Protein AF-A0A849XZ80-F1 (afdb_monomer_lite)

pLDDT: mean 75.94, std 20.41, range [32.44, 95.81]

Sequence (163 aa):
MPDGRKRLPIEAFQAAFEAWAKAGHAPLLVGGQAVNFWGTRYRSSEQELRELSEETPFLSADIDFKGTRKTAEEIAKALHTKPIFQNWVEGAFSNLVGIIRFNAGGEETNIEVVFKVPGLDVGDAEKMGVNAHSAIGNRQSAIGNDRRPPLPAARGKRARPGS

Radius of gyration: 23.86 Å; chains: 1; bounding box: 105×37×40 Å

Structure (mmCIF, N/CA/C/O backbone):
data_AF-A0A849XZ80-F1
#
_entry.id   AF-A0A849XZ80-F1
#
loop_
_atom_site.group_PDB
_atom_site.id
_atom_site.type_symbol
_atom_site.label_atom_id
_atom_site.label_alt_id
_atom_site.label_comp_id
_atom_site.label_asym_id
_atom_site.label_entity_id
_atom_site.label_seq_id
_atom_site.pdbx_PDB_ins_code
_atom_site.Cartn_x
_atom_site.Cartn_y
_atom_site.Cartn_z
_atom_site.occupancy
_atom_site.B_iso_or_equiv
_atom_site.auth_seq_id
_atom_site.auth_comp_id
_atom_site.auth_asym_id
_atom_site.auth_atom_id
_atom_site.pdbx_PDB_model_num
ATOM 1 N N . MET A 1 1 ? 3.921 20.539 7.822 1.00 32.44 1 MET A N 1
ATOM 2 C CA . MET A 1 1 ? 2.987 21.085 6.816 1.00 32.44 1 MET A CA 1
ATOM 3 C C . MET A 1 1 ? 2.194 19.921 6.246 1.00 32.44 1 MET A C 1
ATOM 5 O O . MET A 1 1 ? 2.844 18.941 5.900 1.00 32.44 1 MET A O 1
ATOM 9 N N . PRO A 1 2 ? 0.851 19.956 6.190 1.00 49.44 2 PRO A N 1
ATOM 10 C CA . PRO A 1 2 ? 0.121 18.994 5.372 1.00 49.44 2 PRO A CA 1
ATOM 11 C C . PRO A 1 2 ? 0.571 19.195 3.921 1.00 49.44 2 PRO A C 1
ATOM 13 O O . PRO A 1 2 ? 0.568 20.313 3.416 1.00 49.44 2 PRO A O 1
ATOM 16 N N . ASP A 1 3 ? 1.015 18.127 3.275 1.00 65.94 3 ASP A N 1
ATOM 17 C CA . ASP A 1 3 ? 1.579 18.110 1.918 1.00 65.94 3 ASP A CA 1
ATOM 18 C C . ASP A 1 3 ? 0.525 18.324 0.812 1.00 65.94 3 ASP A C 1
ATOM 20 O O . ASP A 1 3 ? 0.788 18.081 -0.362 1.00 65.94 3 ASP A O 1
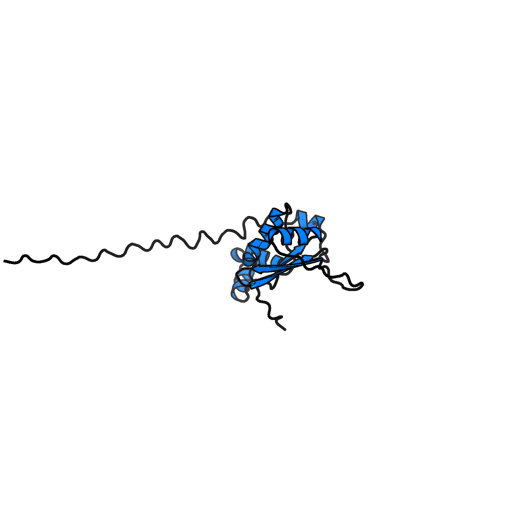ATOM 24 N N . GLY A 1 4 ? -0.682 18.766 1.185 1.00 72.31 4 GLY A N 1
ATOM 25 C CA . GLY A 1 4 ? -1.821 18.971 0.294 1.00 72.31 4 GLY A CA 1
ATOM 26 C C . GLY A 1 4 ? -2.444 17.680 -0.242 1.00 72.31 4 GLY A C 1
ATOM 27 O O . GLY A 1 4 ? -3.485 17.752 -0.893 1.00 72.31 4 GLY A O 1
ATOM 28 N N . ARG A 1 5 ? -1.859 16.505 0.035 1.00 79.31 5 ARG A N 1
ATOM 29 C CA . ARG A 1 5 ? -2.383 15.228 -0.452 1.00 79.31 5 ARG A CA 1
ATOM 30 C C . ARG A 1 5 ? -3.589 14.808 0.374 1.00 79.31 5 ARG A C 1
ATOM 32 O O . ARG A 1 5 ? -3.566 14.808 1.609 1.00 79.31 5 ARG A O 1
ATOM 39 N N . LYS A 1 6 ? -4.656 14.416 -0.319 1.00 87.38 6 LYS A N 1
ATOM 40 C CA . LYS A 1 6 ? -5.820 13.826 0.332 1.00 87.38 6 LYS A CA 1
ATOM 41 C C . LYS A 1 6 ? -5.431 12.472 0.911 1.00 87.38 6 LYS A C 1
ATOM 43 O O . LYS A 1 6 ? -4.783 11.664 0.255 1.00 87.38 6 LYS A O 1
ATOM 48 N N . ARG A 1 7 ? -5.827 12.239 2.160 1.00 91.31 7 ARG A N 1
ATOM 49 C CA . ARG A 1 7 ? -5.605 10.962 2.835 1.00 91.31 7 ARG A CA 1
ATOM 50 C C . ARG A 1 7 ? -6.817 10.070 2.632 1.00 91.31 7 ARG A C 1
ATOM 52 O O . ARG A 1 7 ? -7.953 10.513 2.794 1.00 91.31 7 ARG A O 1
ATOM 59 N N . LEU A 1 8 ? -6.560 8.826 2.266 1.00 92.56 8 LEU A N 1
ATOM 60 C CA . LEU A 1 8 ? -7.552 7.857 1.840 1.00 92.56 8 LEU A CA 1
ATOM 61 C C . LEU A 1 8 ? -7.535 6.632 2.765 1.00 92.56 8 LEU A C 1
ATOM 63 O O . LEU A 1 8 ? -6.470 6.247 3.266 1.00 92.56 8 LEU A O 1
ATOM 67 N N . PRO A 1 9 ? -8.702 6.012 2.999 1.00 92.38 9 PRO A N 1
ATOM 68 C CA . PRO A 1 9 ? -8.785 4.775 3.759 1.00 92.38 9 PRO A CA 1
ATOM 69 C C . PRO A 1 9 ? -8.259 3.611 2.912 1.00 92.38 9 PRO A C 1
ATOM 71 O O . PRO A 1 9 ? -8.159 3.714 1.687 1.00 92.38 9 PRO A O 1
ATOM 74 N N . ILE A 1 10 ? -7.923 2.491 3.550 1.00 91.00 10 ILE A N 1
ATOM 75 C CA . ILE A 1 10 ? -7.295 1.356 2.863 1.00 91.00 10 ILE A CA 1
ATOM 76 C C . ILE A 1 10 ? -8.165 0.764 1.745 1.00 91.00 10 ILE A C 1
ATOM 78 O O . ILE A 1 10 ? -7.643 0.311 0.728 1.00 91.00 10 ILE A O 1
ATOM 82 N N . GLU A 1 11 ? -9.490 0.824 1.883 1.00 90.06 11 GLU A N 1
ATOM 83 C CA . GLU A 1 11 ? -10.440 0.320 0.891 1.00 90.06 11 GLU A CA 1
ATOM 84 C C . GLU A 1 11 ? -10.328 1.065 -0.447 1.00 90.06 11 GLU A C 1
ATOM 86 O O . GLU A 1 11 ? -10.551 0.473 -1.502 1.00 90.06 11 GLU A O 1
ATOM 91 N N . ALA A 1 12 ? -9.906 2.335 -0.438 1.00 91.75 12 ALA A N 1
ATOM 92 C CA . ALA A 1 12 ? -9.686 3.100 -1.666 1.00 91.75 12 ALA A CA 1
ATOM 93 C C . ALA A 1 12 ? -8.563 2.505 -2.539 1.00 91.75 12 ALA A C 1
ATOM 95 O O . ALA A 1 12 ? -8.539 2.723 -3.750 1.00 91.75 12 ALA A O 1
ATOM 96 N N . PHE A 1 13 ? -7.659 1.719 -1.944 1.00 91.69 13 PHE A N 1
ATOM 97 C CA . PHE A 1 13 ? -6.515 1.101 -2.614 1.00 91.69 13 PHE A CA 1
ATOM 98 C C . PHE A 1 13 ? -6.782 -0.342 -3.064 1.00 91.69 13 PHE A C 1
ATOM 100 O O . PHE A 1 13 ? -5.847 -1.031 -3.470 1.00 91.69 13 PHE A O 1
ATOM 107 N N . GLN A 1 14 ? -8.034 -0.818 -3.046 1.00 89.00 14 GLN A N 1
ATOM 108 C CA . GLN A 1 14 ? -8.384 -2.180 -3.473 1.00 89.00 14 GLN A CA 1
ATOM 109 C C . GLN A 1 14 ? -7.809 -2.536 -4.857 1.00 89.00 14 GLN A C 1
ATOM 111 O O . GLN A 1 14 ? -7.230 -3.608 -5.026 1.00 89.00 14 GLN A O 1
ATOM 116 N N . ALA A 1 15 ? -7.879 -1.613 -5.821 1.00 88.94 15 ALA A N 1
ATOM 117 C CA . ALA A 1 15 ? -7.324 -1.817 -7.160 1.00 88.94 15 ALA A CA 1
ATOM 118 C C . ALA A 1 15 ? -5.804 -2.076 -7.152 1.00 88.94 15 ALA A C 1
ATOM 120 O O . ALA A 1 15 ? -5.312 -2.845 -7.974 1.00 88.94 15 ALA A O 1
ATOM 121 N N . ALA A 1 16 ? -5.062 -1.485 -6.210 1.00 89.06 16 ALA A N 1
ATOM 122 C CA . ALA A 1 16 ? -3.628 -1.713 -6.056 1.00 89.06 16 ALA A CA 1
ATOM 123 C C . ALA A 1 16 ? -3.334 -3.138 -5.553 1.00 89.06 16 ALA A C 1
ATOM 125 O O . ALA A 1 16 ? -2.457 -3.815 -6.092 1.00 89.06 16 ALA A O 1
ATOM 126 N N . PHE A 1 17 ? -4.112 -3.629 -4.579 1.00 87.81 17 PHE A N 1
ATOM 127 C CA . PHE A 1 17 ? -4.017 -5.018 -4.116 1.00 87.81 17 PHE A CA 1
ATOM 128 C C . PHE A 1 17 ? -4.370 -6.012 -5.223 1.00 87.81 17 PHE A C 1
ATOM 130 O O . PHE A 1 17 ? -3.654 -6.991 -5.415 1.00 87.81 17 PHE A O 1
ATOM 137 N N . GLU A 1 18 ? -5.443 -5.759 -5.975 1.00 87.19 18 GLU A N 1
ATOM 138 C CA . GLU A 1 18 ? -5.859 -6.617 -7.089 1.00 87.19 18 GLU A CA 1
ATOM 139 C C . GLU A 1 18 ? -4.832 -6.634 -8.223 1.00 87.19 18 GLU A C 1
ATOM 141 O O . GLU A 1 18 ? -4.545 -7.695 -8.776 1.00 87.19 18 GLU A O 1
ATOM 146 N N . ALA A 1 19 ? -4.264 -5.474 -8.561 1.00 86.62 19 ALA A N 1
ATOM 147 C CA . ALA A 1 19 ? -3.202 -5.356 -9.553 1.00 86.62 19 ALA A CA 1
ATOM 148 C C . ALA A 1 19 ? -1.983 -6.193 -9.160 1.00 86.62 19 ALA A C 1
ATOM 150 O O . ALA A 1 19 ? -1.438 -6.918 -9.993 1.00 86.62 19 ALA A O 1
ATOM 151 N N . TRP A 1 20 ? -1.598 -6.149 -7.883 1.00 84.06 20 TRP A N 1
ATOM 152 C CA . TRP A 1 20 ? -0.471 -6.935 -7.406 1.00 84.06 20 TRP A CA 1
ATOM 153 C C . TRP A 1 20 ? -0.779 -8.432 -7.291 1.00 84.06 20 TRP A C 1
ATOM 155 O O . TRP A 1 20 ? 0.019 -9.259 -7.725 1.00 84.06 20 TRP A O 1
ATOM 165 N N . ALA A 1 21 ? -1.968 -8.803 -6.813 1.00 81.00 21 ALA A N 1
ATOM 166 C CA . ALA A 1 21 ? -2.394 -10.200 -6.762 1.00 81.00 21 ALA A CA 1
ATOM 167 C C . ALA A 1 21 ? -2.456 -10.840 -8.163 1.00 81.00 21 ALA A C 1
ATOM 169 O O . ALA A 1 21 ? -2.031 -11.981 -8.344 1.00 81.00 21 ALA A O 1
ATOM 170 N N . LYS A 1 22 ? -2.917 -10.097 -9.183 1.00 78.44 22 LYS A N 1
ATOM 171 C 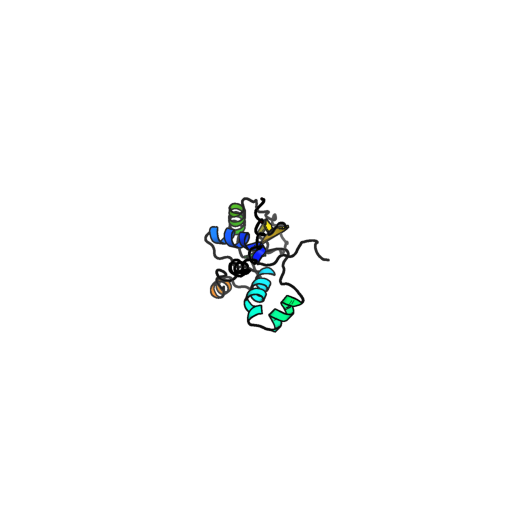CA . LYS A 1 22 ? -2.928 -10.543 -10.592 1.00 78.44 22 LYS A CA 1
ATOM 172 C C . LYS A 1 22 ? -1.530 -10.787 -11.164 1.00 78.44 22 LYS A C 1
ATOM 174 O O . LYS A 1 22 ? -1.408 -11.554 -12.116 1.00 78.44 22 LYS A O 1
ATOM 179 N N . ALA A 1 23 ? -0.489 -10.185 -10.590 1.00 69.62 23 ALA A N 1
ATOM 180 C CA . ALA A 1 23 ? 0.898 -10.469 -10.951 1.00 69.62 23 ALA A CA 1
ATOM 181 C C . ALA A 1 23 ? 1.400 -11.822 -10.398 1.00 69.62 23 ALA A C 1
ATOM 183 O O . ALA A 1 23 ? 2.526 -12.216 -10.682 1.00 69.62 23 ALA A O 1
ATOM 184 N N . GLY A 1 24 ? 0.573 -12.559 -9.643 1.00 68.00 24 GLY A N 1
ATOM 185 C CA . GLY A 1 24 ? 0.915 -13.878 -9.101 1.00 68.00 24 GLY A CA 1
ATOM 186 C C . GLY A 1 24 ? 1.712 -13.823 -7.797 1.00 68.00 24 GLY A C 1
ATOM 187 O O . GLY A 1 24 ? 2.323 -14.817 -7.409 1.00 68.00 24 GLY A O 1
ATOM 188 N N . HIS A 1 25 ? 1.713 -12.674 -7.118 1.00 70.06 25 HIS A N 1
ATOM 189 C CA . HIS A 1 25 ? 2.498 -12.430 -5.913 1.00 70.06 25 HIS A CA 1
ATOM 190 C C . HIS A 1 25 ? 1.604 -12.075 -4.718 1.00 70.06 25 HIS A C 1
ATOM 192 O O . HIS A 1 25 ? 0.573 -11.419 -4.866 1.00 70.06 25 HIS A O 1
ATOM 198 N N . ALA A 1 26 ? 2.008 -12.488 -3.512 1.00 70.88 26 ALA A N 1
ATOM 199 C CA . ALA A 1 26 ? 1.378 -12.038 -2.275 1.00 70.88 26 ALA A CA 1
ATOM 200 C C . ALA A 1 26 ? 1.899 -10.625 -1.925 1.00 70.88 26 ALA A C 1
ATOM 202 O O . ALA A 1 26 ? 3.110 -10.455 -1.762 1.00 70.88 26 ALA A O 1
ATOM 203 N N . PRO A 1 27 ? 1.043 -9.587 -1.843 1.00 73.25 27 PRO A N 1
ATOM 204 C CA . PRO A 1 27 ? 1.473 -8.254 -1.424 1.00 73.25 27 PRO A CA 1
ATOM 205 C C . PRO A 1 27 ? 1.963 -8.259 0.009 1.00 73.25 27 PRO A C 1
ATOM 207 O O . PRO A 1 27 ? 1.191 -8.555 0.919 1.00 73.25 27 PRO A O 1
ATOM 210 N N . LEU A 1 28 ? 3.205 -7.820 0.215 1.00 86.00 28 LEU A N 1
ATOM 211 C CA . LEU A 1 28 ? 3.635 -7.377 1.531 1.00 86.00 28 LEU A CA 1
ATOM 212 C C . LEU A 1 28 ? 3.378 -5.872 1.648 1.00 86.00 28 LEU A C 1
ATOM 214 O O . LEU A 1 28 ? 4.182 -5.051 1.202 1.00 86.00 28 LEU A O 1
ATOM 218 N N . LEU A 1 29 ? 2.218 -5.543 2.214 1.00 89.88 29 LEU A N 1
ATOM 219 C CA . LEU A 1 29 ? 1.826 -4.186 2.583 1.00 89.88 29 LEU A CA 1
ATOM 220 C C . LEU A 1 29 ? 2.714 -3.687 3.727 1.00 89.88 29 LEU A C 1
ATOM 222 O O . LEU A 1 29 ? 2.862 -4.372 4.739 1.00 89.88 29 LEU A O 1
ATOM 226 N N . VAL A 1 30 ? 3.278 -2.491 3.578 1.00 90.38 30 VAL A N 1
ATOM 227 C CA . VAL A 1 30 ? 4.128 -1.852 4.593 1.00 90.38 30 VAL A CA 1
ATOM 228 C C . VAL A 1 30 ? 3.703 -0.392 4.802 1.00 90.38 30 VAL A C 1
ATOM 230 O O . VAL A 1 30 ? 2.686 0.050 4.266 1.00 90.38 30 VAL A O 1
ATOM 233 N N . GLY A 1 31 ? 4.435 0.348 5.637 1.00 89.56 31 GLY A N 1
ATOM 234 C CA . GLY A 1 31 ? 4.207 1.782 5.828 1.00 89.56 31 GLY A CA 1
ATOM 235 C C . GLY A 1 31 ? 2.894 2.127 6.538 1.00 89.56 31 GLY A C 1
ATOM 236 O O . GLY A 1 31 ? 2.357 1.342 7.325 1.00 89.56 31 GLY A O 1
ATOM 237 N N . GLY A 1 32 ? 2.386 3.336 6.281 1.00 91.88 32 GLY A N 1
ATOM 238 C CA . GLY A 1 32 ? 1.224 3.887 6.988 1.00 91.88 32 GLY A CA 1
ATOM 239 C C . GLY A 1 32 ? -0.054 3.075 6.766 1.00 91.88 32 GLY A C 1
ATOM 240 O O . GLY A 1 32 ? -0.800 2.819 7.713 1.00 91.88 32 GLY A O 1
ATOM 241 N N . GLN A 1 33 ? -0.278 2.584 5.542 1.00 92.81 33 GLN A N 1
ATOM 242 C CA . GLN A 1 33 ? -1.462 1.771 5.259 1.00 92.81 33 GLN A CA 1
ATOM 243 C C . GLN A 1 33 ? -1.428 0.391 5.912 1.00 92.81 33 GLN A C 1
ATOM 245 O O . GLN A 1 33 ? -2.490 -0.134 6.236 1.00 92.81 33 GLN A O 1
ATOM 250 N N . ALA A 1 34 ? -0.252 -0.187 6.177 1.00 91.62 34 ALA A N 1
ATOM 251 C CA . ALA A 1 34 ? -0.174 -1.423 6.956 1.00 91.62 34 ALA A CA 1
ATOM 252 C C . ALA A 1 34 ? -0.698 -1.224 8.386 1.00 91.62 34 ALA A C 1
ATOM 254 O O . ALA A 1 34 ? -1.438 -2.059 8.901 1.00 91.62 34 ALA A O 1
ATOM 255 N N . VAL A 1 35 ? -0.372 -0.092 9.016 1.00 91.94 35 VAL A N 1
ATOM 256 C CA . VAL A 1 35 ? -0.891 0.251 10.349 1.00 91.94 35 VAL A CA 1
ATOM 257 C C . VAL A 1 35 ? -2.401 0.491 10.291 1.00 91.94 35 VAL A C 1
ATOM 259 O O . VAL A 1 35 ? -3.142 -0.062 11.105 1.00 91.94 35 VAL A O 1
ATOM 262 N N . ASN A 1 36 ? -2.877 1.231 9.285 1.00 93.94 36 ASN A N 1
ATOM 263 C CA . ASN A 1 36 ? -4.309 1.475 9.085 1.00 93.94 36 ASN A CA 1
ATOM 264 C C . ASN A 1 36 ? -5.098 0.181 8.837 1.00 93.94 36 ASN A C 1
ATOM 266 O O . ASN A 1 36 ? -6.222 0.050 9.328 1.00 93.94 36 ASN A O 1
ATOM 270 N N . PHE A 1 37 ? -4.519 -0.787 8.113 1.00 91.69 37 PHE A N 1
ATOM 271 C CA . PHE A 1 37 ? -5.097 -2.119 7.929 1.00 91.69 37 PHE A CA 1
ATOM 272 C C . PHE A 1 37 ? -5.352 -2.787 9.278 1.00 91.69 37 PHE A C 1
ATOM 274 O O . PHE A 1 37 ? -6.476 -3.202 9.558 1.00 91.69 37 PHE A O 1
ATOM 281 N N . TRP A 1 38 ? -4.326 -2.859 10.130 1.00 91.81 38 TRP A N 1
ATOM 282 C CA . TRP A 1 38 ? -4.434 -3.505 11.436 1.00 91.81 38 TRP A CA 1
ATOM 283 C C . TRP A 1 38 ? -5.400 -2.777 12.368 1.00 91.81 38 TRP A C 1
ATOM 285 O O . TRP A 1 38 ? -6.251 -3.426 12.978 1.00 91.81 38 TRP A O 1
ATOM 295 N N . GLY A 1 39 ? -5.349 -1.443 12.406 1.00 92.50 39 GLY A N 1
ATOM 296 C CA . GLY A 1 39 ? -6.316 -0.636 13.150 1.00 92.50 39 GLY A CA 1
ATOM 297 C C . GLY A 1 39 ? -7.752 -0.929 12.709 1.00 92.50 39 GLY A C 1
ATOM 298 O O . GLY A 1 39 ? -8.620 -1.232 13.526 1.00 92.50 39 GLY A O 1
ATOM 299 N N . THR A 1 40 ? -7.999 -0.947 11.398 1.00 90.69 40 THR A N 1
ATOM 300 C CA . THR A 1 40 ? -9.323 -1.244 10.826 1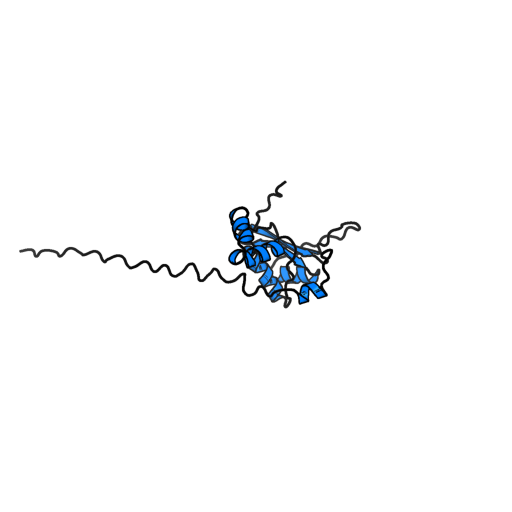.00 90.69 40 THR A CA 1
ATOM 301 C C . THR A 1 40 ? -9.771 -2.679 11.107 1.00 90.69 40 THR A C 1
ATOM 303 O O . THR A 1 40 ? -10.952 -2.920 11.361 1.00 90.69 40 THR A O 1
ATOM 306 N N . ARG A 1 41 ? -8.837 -3.633 11.080 1.00 89.06 41 ARG A N 1
ATOM 307 C CA . ARG A 1 41 ? -9.082 -5.062 11.307 1.00 89.06 41 ARG A CA 1
ATOM 308 C C . ARG A 1 41 ? -9.485 -5.376 12.748 1.00 89.06 41 ARG A C 1
ATOM 310 O O . ARG A 1 41 ? -10.274 -6.305 12.936 1.00 89.06 41 ARG A O 1
ATOM 317 N N . TYR A 1 42 ? -8.934 -4.648 13.721 1.00 91.19 42 TYR A N 1
ATOM 318 C CA . TYR A 1 42 ? -9.096 -4.928 15.152 1.00 91.19 42 TYR A CA 1
ATOM 319 C C . TYR A 1 42 ? -10.001 -3.943 15.900 1.00 91.19 42 TYR A C 1
ATOM 321 O O . TYR A 1 42 ? -10.467 -4.280 16.982 1.00 91.19 42 TYR A O 1
ATOM 329 N N . ARG A 1 43 ? -10.370 -2.786 15.331 1.00 91.69 43 ARG A N 1
ATOM 330 C CA . ARG A 1 43 ? -11.291 -1.837 15.999 1.00 91.69 43 ARG A CA 1
ATOM 331 C C . ARG A 1 43 ? -12.649 -2.423 16.410 1.00 91.69 43 ARG A C 1
ATOM 333 O O . ARG A 1 43 ? -13.342 -1.849 17.238 1.00 91.69 43 ARG A O 1
ATOM 340 N N . SER A 1 44 ? -13.092 -3.529 15.807 1.00 89.56 44 SER A N 1
ATOM 341 C CA . SER A 1 44 ? -14.343 -4.180 16.218 1.00 89.56 44 SER A CA 1
ATOM 342 C C . SER A 1 44 ? -14.202 -4.973 17.518 1.00 89.56 44 SER A C 1
ATOM 344 O O . SER A 1 44 ? -15.205 -5.178 18.194 1.00 89.56 44 SER A O 1
ATOM 346 N N . SER A 1 45 ? -12.994 -5.443 17.843 1.00 93.62 45 SER A N 1
ATOM 347 C CA . SER A 1 45 ? -12.702 -6.245 19.038 1.00 93.62 45 SER A CA 1
ATOM 348 C C . SER A 1 45 ? -11.960 -5.468 20.126 1.00 93.62 45 SER A C 1
ATOM 350 O O . SER A 1 45 ? -12.107 -5.816 21.289 1.00 93.62 45 SER A O 1
ATOM 352 N N . GLU A 1 46 ? -11.230 -4.410 19.769 1.00 95.50 46 GLU A N 1
ATOM 353 C CA . GLU A 1 46 ? -10.446 -3.580 20.692 1.00 95.50 46 GLU A CA 1
ATOM 354 C C . GLU A 1 46 ? -11.118 -2.214 20.886 1.00 95.50 46 GLU A C 1
ATOM 356 O O . GLU A 1 46 ? -11.332 -1.473 19.919 1.00 95.50 46 GLU A O 1
ATOM 361 N N . GLN A 1 47 ? -11.468 -1.873 22.129 1.00 95.12 47 GLN A N 1
ATOM 362 C CA . GLN A 1 47 ? -12.204 -0.645 22.446 1.00 95.12 47 GLN A CA 1
ATOM 363 C C . GLN A 1 47 ? -11.376 0.610 22.151 1.00 95.12 47 GLN A C 1
ATOM 365 O O . GLN A 1 47 ? -11.885 1.541 21.534 1.00 95.12 47 GLN A O 1
ATOM 370 N N . GLU A 1 48 ? -10.096 0.600 22.499 1.00 95.81 48 GLU A N 1
ATOM 371 C CA . GLU A 1 48 ? -9.174 1.719 22.321 1.00 95.81 48 GLU A CA 1
ATOM 372 C C . GLU A 1 48 ? -8.990 2.060 20.835 1.00 95.81 48 GLU A C 1
ATOM 374 O O . GLU A 1 48 ? -8.948 3.227 20.453 1.00 95.81 48 GLU A O 1
ATOM 379 N N . LEU A 1 49 ? -8.940 1.046 19.962 1.00 94.31 49 LEU A N 1
ATOM 380 C CA . LEU A 1 49 ? -8.874 1.259 18.512 1.00 94.31 49 LEU A CA 1
ATOM 381 C C . LEU A 1 49 ? -10.197 1.772 17.939 1.00 94.31 49 LEU A C 1
ATOM 383 O O . LEU A 1 49 ? -10.180 2.505 16.949 1.00 94.31 49 LEU A O 1
ATOM 387 N N . ARG A 1 50 ? -11.339 1.392 18.529 1.00 94.31 50 ARG A N 1
ATOM 388 C CA . ARG A 1 50 ? -12.648 1.933 18.146 1.00 94.31 50 ARG A CA 1
ATOM 389 C C . ARG A 1 50 ? -12.720 3.422 18.456 1.00 94.31 50 ARG A C 1
ATOM 391 O O . ARG A 1 50 ? -12.959 4.191 17.529 1.00 94.31 50 ARG A O 1
ATOM 398 N N . GLU A 1 51 ? -12.436 3.794 19.701 1.00 95.50 51 GLU A N 1
ATOM 399 C CA . GLU A 1 51 ? -12.421 5.181 20.182 1.00 95.50 51 GLU A CA 1
ATOM 400 C C . GLU A 1 51 ? -11.448 6.034 19.359 1.00 95.50 51 GLU A C 1
ATOM 402 O O . GLU A 1 51 ? -11.841 7.051 18.787 1.00 95.50 51 GLU A O 1
ATOM 407 N N . LEU A 1 52 ? -10.215 5.553 19.156 1.00 94.75 52 LEU A N 1
ATOM 408 C CA . LEU A 1 52 ? -9.234 6.245 18.320 1.00 94.75 52 LEU A CA 1
ATOM 409 C C . LEU A 1 52 ? -9.737 6.457 16.884 1.00 94.75 52 LEU A C 1
ATOM 411 O O . LEU A 1 52 ? -9.502 7.516 16.307 1.00 94.75 52 LEU A O 1
ATOM 415 N N . SER A 1 53 ? -10.433 5.476 16.299 1.00 92.12 53 SER A N 1
ATOM 416 C CA . SER A 1 53 ? -10.950 5.584 14.928 1.00 92.12 53 SER A CA 1
ATOM 417 C C . SER A 1 53 ? -12.131 6.550 14.780 1.00 92.12 53 SER A C 1
ATOM 419 O O . SER A 1 53 ? -12.386 7.022 13.670 1.00 92.12 53 SER A O 1
ATOM 421 N N . GLU A 1 54 ? -12.851 6.828 15.871 1.00 91.88 54 GLU A N 1
ATOM 422 C CA . GLU A 1 54 ? -13.939 7.811 15.924 1.00 91.88 54 GLU A CA 1
ATOM 423 C C . GLU A 1 54 ? -13.386 9.242 16.010 1.00 91.88 54 GLU A C 1
ATOM 425 O O . GLU A 1 54 ? -13.927 10.145 15.373 1.00 91.88 54 GLU A O 1
ATOM 430 N N . GLU A 1 55 ? -12.272 9.438 16.723 1.00 92.88 55 GLU A N 1
ATOM 431 C CA . GLU A 1 55 ? -11.584 10.731 16.825 1.00 92.88 55 GLU A CA 1
ATOM 432 C C . GLU A 1 55 ? -10.708 11.035 15.602 1.00 92.88 55 GLU A C 1
ATOM 434 O O . GLU A 1 55 ? -10.697 12.155 15.087 1.00 92.88 55 GLU A O 1
ATOM 439 N N . THR A 1 56 ? -9.951 10.040 15.135 1.00 90.31 56 THR A N 1
ATOM 440 C CA . THR A 1 56 ? -8.975 10.169 14.049 1.00 90.31 56 THR A CA 1
ATOM 441 C C . THR A 1 56 ? -9.098 8.991 13.080 1.00 90.31 56 THR A C 1
ATOM 443 O O . THR A 1 56 ? -8.563 7.909 13.336 1.00 90.31 56 THR A O 1
ATOM 446 N N . PRO A 1 57 ? -9.752 9.183 11.919 1.00 91.12 57 PRO A N 1
ATOM 447 C CA . PRO A 1 57 ? -9.866 8.136 10.914 1.00 91.12 57 PRO A CA 1
ATOM 448 C C . PRO A 1 57 ? -8.499 7.615 10.446 1.00 91.12 57 PRO A C 1
ATOM 450 O O . PRO A 1 57 ? -7.574 8.388 10.183 1.00 91.12 57 PRO A O 1
ATOM 453 N N . PHE A 1 58 ? -8.392 6.296 10.271 1.00 94.31 58 PHE A N 1
ATOM 454 C CA . PHE A 1 58 ? -7.188 5.634 9.762 1.00 94.31 58 PHE A CA 1
ATOM 455 C C . PHE A 1 58 ? -7.024 5.882 8.256 1.00 94.31 58 PHE A C 1
ATOM 457 O O . PHE A 1 58 ? -7.632 5.199 7.431 1.00 94.31 58 PHE A O 1
ATOM 464 N N . LEU A 1 59 ? -6.226 6.889 7.894 1.00 93.31 59 LEU A N 1
ATOM 465 C CA . LEU A 1 59 ? -6.038 7.344 6.513 1.00 93.31 59 LEU A CA 1
ATOM 466 C C . LEU A 1 59 ? -4.548 7.526 6.186 1.00 93.31 59 LEU A C 1
ATOM 468 O O . LEU A 1 59 ? -3.771 7.955 7.040 1.00 93.31 59 LEU A O 1
ATOM 472 N N . SER A 1 60 ? -4.152 7.273 4.936 1.00 93.19 60 SER A N 1
ATOM 473 C CA . SER A 1 60 ? -2.799 7.562 4.419 1.00 93.19 60 SER A CA 1
ATOM 474 C C . SER A 1 60 ? -2.857 8.277 3.070 1.00 93.19 60 SER A C 1
ATOM 476 O O . SER A 1 60 ? -3.855 8.178 2.362 1.00 93.19 60 SER A O 1
ATOM 478 N N . ALA A 1 61 ? -1.803 9.013 2.715 1.00 91.88 61 ALA A N 1
ATOM 479 C CA . ALA A 1 61 ? -1.713 9.738 1.442 1.00 91.88 61 ALA A CA 1
ATOM 480 C C . ALA A 1 61 ? -1.348 8.835 0.245 1.00 91.88 61 ALA A C 1
ATOM 482 O O . ALA A 1 61 ? -1.539 9.226 -0.906 1.00 91.88 61 ALA A O 1
ATOM 483 N N . ASP A 1 62 ? -0.814 7.652 0.528 1.00 92.38 62 ASP A N 1
ATOM 484 C CA . ASP A 1 62 ? -0.227 6.678 -0.393 1.00 92.38 62 ASP A CA 1
ATOM 485 C C . ASP A 1 62 ? -0.373 5.252 0.172 1.00 92.38 62 ASP A C 1
ATOM 487 O O . ASP A 1 62 ? -0.869 5.052 1.289 1.00 92.38 62 ASP A O 1
ATOM 491 N N . ILE A 1 63 ? 0.023 4.258 -0.627 1.00 93.50 63 ILE A N 1
ATOM 492 C CA . ILE A 1 63 ? 0.157 2.858 -0.218 1.00 93.50 63 ILE A CA 1
ATOM 493 C C . ILE A 1 63 ? 1.547 2.330 -0.572 1.00 93.50 63 ILE A C 1
ATOM 495 O O . ILE A 1 63 ? 2.012 2.507 -1.696 1.00 93.50 63 ILE A O 1
ATOM 499 N N . ASP A 1 64 ? 2.174 1.626 0.368 1.00 92.69 64 ASP A N 1
ATOM 500 C CA . ASP A 1 64 ? 3.512 1.072 0.195 1.00 92.69 64 ASP A CA 1
ATOM 501 C C . ASP A 1 64 ? 3.479 -0.452 0.083 1.00 92.69 64 ASP A C 1
ATOM 503 O O . ASP A 1 64 ? 2.952 -1.154 0.954 1.00 92.69 64 ASP A O 1
ATOM 507 N N . PHE A 1 65 ? 4.132 -0.983 -0.946 1.00 91.50 65 PHE A N 1
ATOM 508 C CA . PHE A 1 65 ? 4.432 -2.405 -1.051 1.00 91.50 65 PHE A CA 1
ATOM 509 C C . PHE A 1 65 ? 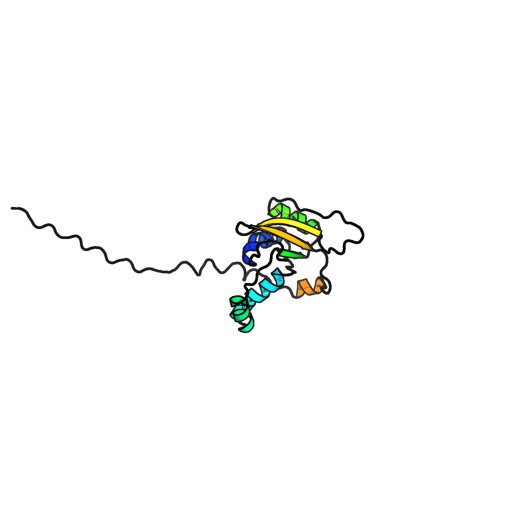5.927 -2.644 -0.981 1.00 91.50 65 PHE A C 1
ATOM 511 O O . PHE A 1 65 ? 6.723 -1.975 -1.643 1.00 91.50 65 PHE A O 1
ATOM 518 N N . LYS A 1 66 ? 6.326 -3.678 -0.245 1.00 89.00 66 LYS A N 1
ATOM 519 C CA . LYS A 1 66 ? 7.677 -4.198 -0.395 1.00 89.00 66 LYS A CA 1
ATOM 520 C C . LYS A 1 66 ? 7.795 -4.934 -1.732 1.00 89.00 66 LYS A C 1
ATOM 522 O O . LYS A 1 66 ? 7.007 -5.831 -2.020 1.00 89.00 66 LYS A O 1
ATOM 527 N N . GLY A 1 67 ? 8.817 -4.614 -2.521 1.00 88.62 67 GLY A N 1
ATOM 528 C CA . GLY A 1 67 ? 9.015 -5.235 -3.827 1.00 88.62 67 GLY A CA 1
ATOM 529 C C . GLY A 1 67 ? 10.306 -4.833 -4.528 1.00 88.62 67 GLY A C 1
ATOM 530 O O . GLY A 1 67 ? 11.205 -4.234 -3.949 1.00 88.62 67 GLY A O 1
ATOM 531 N N . THR A 1 68 ? 10.405 -5.199 -5.801 1.00 88.69 68 THR A N 1
ATOM 532 C CA . THR A 1 68 ? 11.548 -4.881 -6.671 1.00 88.69 68 THR A CA 1
ATOM 533 C C . THR A 1 68 ? 11.115 -3.987 -7.830 1.00 88.69 68 THR A C 1
ATOM 535 O O . THR A 1 68 ? 9.948 -3.621 -7.950 1.00 88.69 68 THR A O 1
ATOM 538 N N . ARG A 1 69 ? 12.037 -3.639 -8.738 1.00 91.00 69 ARG A N 1
ATOM 539 C CA . AR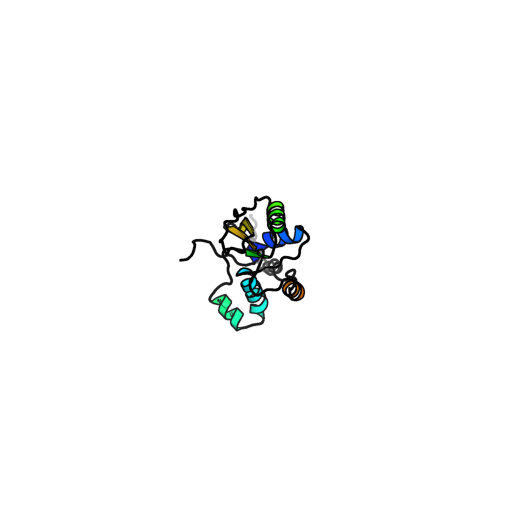G A 1 69 ? 11.675 -2.909 -9.965 1.00 91.00 69 ARG A CA 1
ATOM 540 C C . ARG A 1 69 ? 10.611 -3.659 -10.768 1.00 91.00 69 ARG A C 1
ATOM 542 O O . ARG A 1 69 ? 9.636 -3.048 -11.189 1.00 91.00 69 ARG A O 1
ATOM 549 N N . LYS A 1 70 ? 10.756 -4.983 -10.875 1.00 90.00 70 LYS A N 1
ATOM 550 C CA . LYS A 1 70 ? 9.786 -5.862 -11.533 1.00 90.00 70 LYS A CA 1
ATOM 551 C C . LYS A 1 70 ? 8.394 -5.747 -10.899 1.00 90.00 70 LYS A C 1
ATOM 553 O O . LYS A 1 70 ? 7.411 -5.652 -11.621 1.00 90.00 70 LYS A O 1
ATOM 558 N N . THR A 1 71 ? 8.320 -5.653 -9.567 1.00 89.19 71 THR A N 1
ATOM 559 C CA . THR A 1 71 ? 7.057 -5.420 -8.845 1.00 89.19 71 THR A CA 1
ATOM 560 C C . THR A 1 71 ? 6.361 -4.154 -9.332 1.00 89.19 71 THR A C 1
ATOM 562 O O . THR A 1 71 ? 5.184 -4.187 -9.682 1.00 89.19 71 THR A O 1
ATOM 565 N N . ALA A 1 72 ? 7.091 -3.038 -9.411 1.00 92.06 72 ALA A N 1
ATOM 566 C CA . ALA A 1 72 ? 6.517 -1.778 -9.870 1.00 92.06 72 ALA A CA 1
ATOM 567 C C . ALA A 1 72 ? 6.048 -1.843 -11.336 1.00 92.06 72 ALA A C 1
ATOM 569 O O . ALA A 1 72 ? 4.995 -1.305 -11.675 1.00 92.06 72 ALA A O 1
ATOM 570 N N . GLU A 1 73 ? 6.807 -2.520 -12.201 1.00 93.44 73 GLU A N 1
ATOM 571 C CA . GLU A 1 73 ? 6.453 -2.719 -13.612 1.00 93.44 73 GLU A CA 1
ATOM 572 C C . GLU A 1 73 ? 5.176 -3.550 -13.773 1.00 93.44 73 GLU A C 1
ATOM 574 O O . GLU A 1 73 ? 4.310 -3.200 -14.574 1.00 93.44 73 GLU A O 1
ATOM 579 N N . GLU A 1 74 ? 5.027 -4.622 -12.996 1.00 91.81 74 GLU A N 1
ATOM 580 C CA . GLU A 1 74 ? 3.862 -5.507 -13.049 1.00 91.81 74 GLU A CA 1
ATOM 581 C C . GLU A 1 74 ? 2.591 -4.829 -12.528 1.00 91.81 74 GLU A C 1
ATOM 583 O O . GLU A 1 74 ? 1.552 -4.906 -13.189 1.00 91.81 74 GLU A O 1
ATOM 588 N N . ILE A 1 75 ? 2.674 -4.102 -11.407 1.00 91.44 75 ILE A N 1
ATOM 589 C CA . ILE A 1 75 ? 1.543 -3.318 -10.887 1.00 91.44 75 ILE A CA 1
ATOM 590 C C . ILE A 1 75 ? 1.136 -2.246 -11.903 1.00 91.44 75 ILE A C 1
ATOM 592 O O . ILE A 1 75 ? -0.043 -2.128 -12.238 1.00 91.44 75 ILE A O 1
ATOM 596 N N . ALA A 1 76 ? 2.097 -1.486 -12.439 1.00 93.56 76 ALA A N 1
ATOM 597 C CA . ALA A 1 76 ? 1.807 -0.436 -13.413 1.00 93.56 76 ALA A CA 1
ATOM 598 C C . ALA A 1 76 ? 1.181 -1.007 -14.693 1.00 93.56 76 ALA A C 1
ATOM 600 O O . ALA A 1 76 ? 0.207 -0.455 -15.205 1.00 93.56 76 ALA A O 1
ATOM 601 N N . LYS A 1 77 ? 1.673 -2.159 -15.171 1.00 93.12 77 LYS A N 1
ATOM 602 C CA . LYS A 1 77 ? 1.083 -2.880 -16.305 1.00 93.12 77 LYS A CA 1
ATOM 603 C C . LYS A 1 77 ? -0.371 -3.270 -16.032 1.00 93.12 77 LYS A C 1
ATOM 605 O O . LYS A 1 77 ? -1.212 -3.069 -16.905 1.00 93.12 77 LYS A O 1
ATOM 610 N N . ALA A 1 78 ? -0.670 -3.803 -14.848 1.00 90.62 78 ALA A N 1
ATOM 611 C CA . ALA A 1 78 ? -2.025 -4.199 -14.462 1.00 90.62 78 ALA A CA 1
ATOM 612 C C . ALA A 1 78 ? -2.984 -3.004 -14.304 1.00 90.62 78 ALA A C 1
ATOM 614 O O . ALA A 1 78 ? -4.182 -3.151 -14.532 1.00 90.62 78 ALA A O 1
ATOM 615 N N . LEU A 1 79 ? -2.460 -1.827 -13.954 1.00 91.44 79 LEU A N 1
ATOM 616 C CA . LEU A 1 79 ? -3.221 -0.579 -13.842 1.00 91.44 79 LEU A CA 1
ATOM 617 C C . LEU A 1 79 ? -3.231 0.254 -15.133 1.00 91.44 79 LEU A C 1
ATOM 619 O O . LEU A 1 79 ? -3.814 1.335 -15.153 1.00 91.44 79 LEU A O 1
ATOM 623 N N . HIS A 1 80 ? -2.601 -0.227 -16.208 1.00 92.44 80 HIS A N 1
ATOM 624 C CA . HIS A 1 80 ? -2.437 0.505 -17.468 1.00 92.44 80 HIS A CA 1
ATOM 625 C C . HIS A 1 80 ? -1.761 1.881 -17.303 1.00 92.44 80 HIS A C 1
ATOM 627 O O . HIS A 1 80 ? -2.075 2.834 -18.017 1.00 92.44 80 HIS A O 1
ATOM 633 N N . THR A 1 81 ? -0.805 1.986 -16.378 1.00 93.56 81 THR A N 1
ATOM 634 C CA . THR A 1 81 ? -0.020 3.201 -16.120 1.00 93.56 81 THR A CA 1
ATOM 635 C C . THR A 1 81 ? 1.466 2.977 -16.424 1.00 93.56 81 THR A C 1
ATOM 637 O O . THR A 1 81 ? 1.875 1.913 -16.896 1.00 93.56 81 THR A O 1
ATOM 640 N N . LYS A 1 82 ? 2.299 4.002 -16.198 1.00 93.50 82 LYS A N 1
ATOM 641 C CA . LYS A 1 82 ? 3.761 3.901 -16.301 1.00 93.50 82 LYS A CA 1
ATOM 642 C C . LYS A 1 82 ? 4.392 4.154 -14.930 1.00 93.50 82 LYS A C 1
ATOM 644 O O . LYS A 1 82 ? 4.063 5.170 -14.315 1.00 93.50 82 LYS A O 1
ATOM 649 N N . PRO A 1 83 ? 5.305 3.286 -14.463 1.00 94.00 83 PRO A N 1
ATOM 650 C CA . PRO A 1 83 ? 6.026 3.531 -13.226 1.00 94.00 83 PRO A CA 1
ATOM 651 C C . PRO A 1 83 ? 7.061 4.644 -13.432 1.00 94.00 83 PRO A C 1
ATOM 653 O O . PRO A 1 83 ? 7.683 4.759 -14.491 1.00 94.00 83 PRO A O 1
ATOM 656 N N . ILE A 1 84 ? 7.261 5.453 -12.398 1.00 93.19 84 ILE A N 1
ATOM 657 C CA . ILE A 1 84 ? 8.317 6.456 -12.316 1.00 93.19 84 ILE A CA 1
ATOM 658 C C . ILE A 1 84 ? 9.429 5.859 -11.464 1.00 93.19 84 ILE A C 1
ATOM 660 O O . ILE A 1 84 ? 9.229 5.563 -10.287 1.00 93.19 84 ILE A O 1
ATOM 664 N N . PHE A 1 85 ? 10.606 5.697 -12.057 1.00 89.81 85 PHE A N 1
ATOM 665 C CA . PHE A 1 85 ? 11.794 5.244 -11.346 1.00 89.81 85 PHE A CA 1
ATOM 666 C C . PHE A 1 85 ? 12.682 6.434 -11.029 1.00 89.81 85 PHE A C 1
ATOM 668 O O . PHE A 1 85 ? 12.932 7.270 -11.897 1.00 89.81 85 PHE A O 1
ATOM 675 N N . GLN A 1 86 ? 13.184 6.500 -9.800 1.00 72.31 86 GLN A N 1
ATOM 676 C CA . GLN A 1 86 ? 14.222 7.468 -9.482 1.00 72.31 86 GLN A CA 1
ATOM 677 C C . GLN A 1 86 ? 15.523 7.033 -10.168 1.00 72.31 86 GLN A C 1
ATOM 679 O O . GLN A 1 86 ? 15.899 5.857 -10.133 1.00 72.31 86 GLN A O 1
ATOM 684 N N . ASN A 1 87 ? 16.205 7.979 -10.817 1.00 63.06 87 ASN A N 1
ATOM 685 C CA . ASN A 1 87 ? 17.597 7.776 -11.192 1.00 63.06 87 ASN A CA 1
ATOM 686 C C . ASN A 1 87 ? 18.382 7.713 -9.884 1.00 63.06 87 ASN A C 1
ATOM 688 O O . ASN A 1 87 ? 18.343 8.665 -9.107 1.00 63.06 87 ASN A O 1
ATOM 692 N N . TRP A 1 88 ? 19.022 6.577 -9.615 1.00 54.56 88 TRP A N 1
ATOM 693 C CA . TRP A 1 88 ? 19.822 6.381 -8.413 1.00 54.56 88 TRP A CA 1
ATOM 694 C C . TRP A 1 88 ? 20.896 7.466 -8.346 1.00 54.56 88 TRP A C 1
ATOM 696 O O . TRP A 1 88 ? 21.828 7.470 -9.146 1.00 54.56 88 TRP A O 1
ATOM 706 N N . VAL A 1 89 ? 20.743 8.399 -7.409 1.00 53.59 89 VAL A N 1
ATOM 707 C CA . VAL A 1 89 ? 21.820 9.307 -7.028 1.00 53.59 89 VAL A CA 1
ATOM 708 C C . VAL A 1 89 ? 22.541 8.637 -5.871 1.00 53.59 89 VAL A C 1
ATOM 710 O O . VAL A 1 89 ? 21.924 8.277 -4.867 1.00 53.59 89 VAL A O 1
ATOM 713 N N . GLU A 1 90 ? 23.841 8.428 -6.032 1.00 43.31 90 GLU A N 1
ATOM 714 C CA . GLU A 1 90 ? 24.710 7.913 -4.981 1.00 43.31 90 GLU A CA 1
ATOM 715 C C . GLU A 1 90 ? 24.571 8.814 -3.734 1.00 43.31 90 GLU A C 1
ATOM 717 O O . GLU A 1 90 ? 24.791 10.022 -3.805 1.00 43.31 90 GLU A O 1
ATOM 722 N N . GLY A 1 91 ? 24.094 8.255 -2.614 1.00 49.31 91 GLY A N 1
ATOM 723 C CA . GLY A 1 91 ? 23.804 8.999 -1.375 1.00 49.31 91 GLY A CA 1
ATOM 724 C C . GLY A 1 91 ? 22.325 9.323 -1.101 1.00 49.31 91 GLY A C 1
ATOM 725 O O . GLY A 1 91 ? 22.009 9.836 -0.027 1.00 49.31 91 GLY A O 1
ATOM 726 N N . ALA A 1 92 ? 21.395 8.993 -2.003 1.00 52.28 92 ALA A N 1
ATOM 727 C CA . ALA A 1 92 ? 19.964 9.069 -1.707 1.00 52.28 92 ALA A CA 1
ATOM 728 C C . ALA A 1 92 ? 19.533 7.868 -0.839 1.00 52.28 92 ALA A C 1
ATOM 730 O O . ALA A 1 92 ? 19.404 6.749 -1.326 1.00 52.28 92 ALA A O 1
ATOM 731 N N . PHE A 1 93 ? 19.280 8.098 0.453 1.00 54.66 93 PHE A N 1
ATOM 732 C CA . PHE A 1 93 ? 18.803 7.103 1.436 1.00 54.66 93 PHE A CA 1
ATOM 733 C C . PHE A 1 93 ? 17.355 6.619 1.203 1.00 54.66 93 PHE A C 1
ATOM 735 O O . PHE A 1 93 ? 16.646 6.262 2.144 1.00 54.66 93 PHE A O 1
ATOM 742 N N . SER A 1 94 ? 16.870 6.644 -0.034 1.00 66.31 94 SER A N 1
ATOM 743 C CA . SER A 1 94 ? 15.501 6.265 -0.351 1.00 66.31 94 SER A CA 1
ATOM 744 C C . SER A 1 94 ? 15.462 4.753 -0.602 1.00 66.31 94 SER A C 1
ATOM 746 O O . SER A 1 94 ? 16.111 4.226 -1.502 1.00 66.31 94 SER A O 1
ATOM 748 N N . ASN A 1 95 ? 14.699 4.024 0.221 1.00 83.12 95 ASN A N 1
ATOM 749 C CA . ASN A 1 95 ? 14.387 2.618 -0.058 1.00 83.12 95 ASN A CA 1
ATOM 750 C C . ASN A 1 95 ? 13.383 2.470 -1.220 1.00 83.12 95 ASN A C 1
ATOM 752 O O . ASN A 1 95 ? 12.949 1.357 -1.515 1.00 83.12 95 ASN A O 1
ATOM 756 N N . LEU A 1 96 ? 12.994 3.580 -1.853 1.00 87.75 96 LEU A N 1
ATOM 757 C CA . LEU A 1 96 ? 11.992 3.660 -2.899 1.00 87.75 96 LEU A CA 1
ATOM 758 C C . LEU A 1 96 ? 12.574 3.170 -4.226 1.00 87.75 96 LEU A C 1
ATOM 760 O O . LEU A 1 96 ? 13.544 3.696 -4.762 1.00 87.75 96 LEU A O 1
ATOM 764 N N . VAL A 1 97 ? 11.929 2.156 -4.776 1.00 89.25 97 VAL A N 1
ATOM 765 C CA . VAL A 1 97 ? 12.222 1.589 -6.088 1.00 89.25 97 VAL A CA 1
ATOM 766 C C . VAL A 1 97 ? 11.524 2.388 -7.172 1.00 89.25 97 VAL A C 1
ATOM 768 O O . VAL A 1 97 ? 12.133 2.728 -8.185 1.00 89.25 97 VAL A O 1
ATOM 771 N N . GLY A 1 98 ? 10.234 2.649 -6.982 1.00 91.00 98 GLY A N 1
ATOM 772 C CA . GLY A 1 98 ? 9.410 3.296 -7.984 1.00 91.00 98 GLY A CA 1
ATOM 773 C C . GLY A 1 98 ? 8.064 3.732 -7.437 1.00 91.00 98 GLY A C 1
ATOM 774 O O . GLY A 1 98 ? 7.577 3.199 -6.441 1.00 91.00 98 GLY A O 1
ATOM 775 N N . ILE A 1 99 ? 7.487 4.709 -8.126 1.00 93.50 99 ILE A N 1
ATOM 776 C CA . ILE A 1 99 ? 6.182 5.288 -7.828 1.00 93.50 99 ILE A CA 1
ATOM 777 C C . ILE A 1 99 ? 5.252 4.988 -8.994 1.00 93.50 99 ILE A C 1
ATOM 779 O O . ILE A 1 99 ? 5.614 5.175 -10.157 1.00 93.50 99 ILE A O 1
ATOM 783 N N . ILE A 1 100 ? 4.032 4.576 -8.687 1.00 94.69 100 ILE A N 1
ATOM 784 C CA . ILE A 1 100 ? 2.970 4.366 -9.663 1.00 94.69 100 ILE A CA 1
ATOM 785 C C . ILE A 1 100 ? 1.841 5.310 -9.284 1.00 94.69 100 ILE A C 1
ATOM 787 O O . ILE A 1 100 ? 1.206 5.145 -8.244 1.00 94.69 100 ILE A O 1
ATOM 791 N N . ARG A 1 101 ? 1.601 6.317 -10.123 1.00 94.06 101 ARG A N 1
ATOM 792 C CA . ARG A 1 101 ? 0.460 7.216 -9.942 1.00 94.06 101 ARG A CA 1
ATOM 793 C C . ARG A 1 101 ? -0.798 6.517 -10.419 1.00 94.06 101 ARG A C 1
ATOM 795 O O . ARG A 1 101 ? -0.805 5.959 -11.519 1.00 94.06 101 ARG A O 1
ATOM 802 N N . PHE A 1 102 ? -1.846 6.553 -9.611 1.00 92.31 102 PHE A N 1
ATOM 803 C CA . PHE A 1 102 ? -3.144 6.009 -9.985 1.00 92.31 102 PHE A CA 1
ATOM 804 C C . PHE A 1 102 ? -4.276 6.779 -9.302 1.00 92.31 102 PHE A C 1
ATOM 806 O O . PHE A 1 102 ? -4.048 7.553 -8.373 1.00 92.31 102 PHE A O 1
ATOM 813 N N . ASN A 1 103 ? -5.501 6.583 -9.790 1.00 90.69 103 ASN A N 1
ATOM 814 C CA . ASN A 1 103 ? -6.688 7.184 -9.201 1.00 90.69 103 ASN A CA 1
ATOM 815 C C . ASN A 1 103 ? -7.345 6.201 -8.221 1.00 90.69 103 ASN A C 1
ATOM 817 O O . ASN A 1 103 ? -7.781 5.122 -8.626 1.00 90.69 103 ASN A O 1
ATOM 821 N N . ALA A 1 104 ? -7.424 6.582 -6.948 1.00 88.06 104 ALA A N 1
ATOM 822 C CA . ALA A 1 104 ? -8.072 5.823 -5.888 1.00 88.06 104 ALA A CA 1
ATOM 823 C C . ALA A 1 104 ? -9.308 6.584 -5.404 1.00 88.06 104 ALA A C 1
ATOM 825 O O . ALA A 1 104 ? -9.201 7.639 -4.782 1.00 88.06 104 ALA A O 1
ATOM 826 N N . GLY A 1 105 ? -10.502 6.069 -5.704 1.00 75.88 105 GLY A N 1
ATOM 827 C CA . GLY A 1 105 ? -11.750 6.694 -5.252 1.00 75.88 105 GLY A CA 1
ATOM 828 C C . GLY A 1 105 ? -11.964 8.128 -5.762 1.00 75.88 105 GLY A C 1
ATOM 829 O O . GLY A 1 105 ? -12.543 8.939 -5.044 1.00 75.88 105 GLY A O 1
ATOM 830 N N . GLY A 1 106 ? -11.493 8.453 -6.971 1.00 84.06 106 GLY A N 1
ATOM 831 C CA . GLY A 1 106 ? -11.605 9.788 -7.568 1.00 84.06 106 GLY A CA 1
ATOM 832 C C . GLY A 1 106 ? -10.386 10.684 -7.346 1.00 84.06 106 GLY A C 1
ATOM 833 O O . GLY A 1 106 ? -10.299 11.735 -7.972 1.00 84.06 106 GLY A O 1
ATOM 834 N N . GLU A 1 107 ? -9.414 10.259 -6.541 1.00 88.06 107 GLU A N 1
ATOM 835 C CA . GLU A 1 107 ? -8.271 11.077 -6.126 1.00 88.06 107 GLU A CA 1
ATOM 836 C C . GLU A 1 107 ? -6.958 10.533 -6.691 1.00 88.06 107 GLU A C 1
ATOM 838 O O . GLU A 1 107 ? -6.724 9.324 -6.672 1.00 88.06 107 GLU A O 1
ATOM 843 N N . GLU A 1 108 ? -6.086 11.414 -7.186 1.00 90.88 108 GLU A N 1
ATOM 844 C CA . GLU A 1 108 ? -4.732 11.017 -7.586 1.00 90.88 108 GLU A CA 1
ATOM 845 C C . GLU A 1 108 ? -3.888 10.711 -6.342 1.00 90.88 108 GLU A C 1
ATOM 847 O O . GLU A 1 108 ? -3.779 11.520 -5.420 1.00 90.88 108 GLU A O 1
ATOM 852 N N . THR A 1 109 ? -3.287 9.526 -6.318 1.00 92.50 109 THR A N 1
ATOM 853 C CA . THR A 1 109 ? -2.430 9.051 -5.230 1.00 92.50 109 THR A CA 1
ATOM 854 C C . THR A 1 109 ? -1.309 8.165 -5.787 1.00 92.50 109 THR A C 1
ATOM 856 O O . THR A 1 109 ? -1.237 7.889 -6.991 1.00 92.50 109 THR A O 1
ATOM 859 N N . ASN A 1 110 ? -0.417 7.727 -4.902 1.00 93.94 110 ASN A N 1
ATOM 860 C CA . ASN A 1 110 ? 0.752 6.930 -5.227 1.00 93.94 110 ASN A CA 1
ATOM 861 C C . ASN A 1 110 ? 0.633 5.516 -4.658 1.00 93.94 110 ASN A C 1
ATOM 863 O O . ASN A 1 110 ? 0.229 5.315 -3.512 1.00 93.94 110 ASN A O 1
ATOM 867 N N . ILE A 1 111 ? 1.078 4.551 -5.457 1.00 93.75 111 ILE A N 1
ATOM 868 C CA . ILE A 1 111 ? 1.607 3.280 -4.969 1.00 93.75 111 ILE A CA 1
ATOM 869 C C . ILE A 1 111 ? 3.123 3.422 -4.972 1.00 93.75 111 ILE A C 1
ATOM 871 O O . ILE A 1 111 ? 3.720 3.704 -6.015 1.00 93.75 111 ILE A O 1
ATOM 875 N N . GLU A 1 112 ? 3.739 3.215 -3.822 1.00 93.75 112 GLU A N 1
ATOM 876 C CA . GLU A 1 112 ? 5.183 3.228 -3.662 1.00 93.75 112 GLU A CA 1
ATOM 877 C C . GLU A 1 112 ? 5.683 1.796 -3.498 1.00 93.75 112 GLU A C 1
ATOM 879 O O . GLU A 1 112 ? 5.129 0.989 -2.751 1.00 93.75 112 GLU A O 1
ATOM 884 N N . VAL A 1 113 ? 6.727 1.448 -4.245 1.00 91.69 113 VAL A N 1
ATOM 885 C CA . VAL A 1 113 ? 7.394 0.154 -4.105 1.00 91.69 113 VAL A CA 1
ATOM 886 C C . VAL A 1 113 ? 8.719 0.382 -3.411 1.00 91.69 113 VAL A C 1
ATOM 888 O O . VAL A 1 113 ? 9.545 1.137 -3.917 1.00 91.69 113 VAL A O 1
ATOM 891 N N . VAL A 1 114 ? 8.947 -0.291 -2.286 1.00 90.44 114 VAL A N 1
ATOM 892 C CA . VAL A 1 114 ? 10.179 -0.169 -1.496 1.00 90.44 114 VAL A CA 1
ATOM 893 C C . VAL A 1 114 ? 10.963 -1.480 -1.473 1.00 90.44 114 VAL A C 1
ATOM 895 O O . VAL A 1 114 ? 10.389 -2.555 -1.302 1.00 90.44 114 VAL A O 1
ATOM 898 N N . PHE A 1 115 ? 12.288 -1.428 -1.635 1.00 86.12 115 PHE A N 1
ATOM 899 C CA . PHE A 1 115 ? 13.105 -2.652 -1.701 1.00 86.12 115 PHE A CA 1
ATOM 900 C C . PHE A 1 115 ? 13.470 -3.202 -0.320 1.00 86.12 115 PHE A C 1
ATOM 902 O O . PHE A 1 115 ? 13.588 -4.418 -0.141 1.00 86.12 115 PHE A O 1
ATOM 909 N N . LYS A 1 116 ? 13.635 -2.314 0.665 1.00 82.56 116 LYS A N 1
ATOM 910 C CA . LYS A 1 116 ? 14.060 -2.645 2.026 1.00 82.56 116 LYS A CA 1
ATOM 911 C C . LYS A 1 116 ? 13.242 -1.866 3.046 1.00 82.56 116 LYS A C 1
ATOM 913 O O . LYS A 1 116 ? 13.011 -0.673 2.891 1.00 82.56 116 LYS A O 1
ATOM 918 N N . VAL A 1 117 ? 12.861 -2.554 4.116 1.00 80.50 117 VAL A N 1
ATOM 919 C CA . VAL A 1 117 ? 12.260 -1.952 5.306 1.00 80.50 117 VAL A CA 1
ATOM 920 C C . VAL A 1 117 ? 13.245 -2.170 6.455 1.00 80.50 117 VAL A C 1
ATOM 922 O O . VAL A 1 117 ? 13.538 -3.322 6.782 1.00 80.50 117 VAL A O 1
ATOM 925 N N . PRO A 1 118 ? 13.843 -1.109 7.025 1.00 79.81 118 PRO A N 1
ATOM 926 C CA . PRO A 1 118 ? 14.753 -1.249 8.157 1.00 79.81 118 PRO A CA 1
ATOM 927 C C . PRO A 1 118 ? 14.090 -1.998 9.319 1.00 79.81 118 PRO A C 1
ATOM 929 O O . PRO A 1 118 ? 12.960 -1.695 9.685 1.00 79.81 118 PRO A O 1
ATOM 932 N N . GLY A 1 119 ? 14.797 -2.976 9.890 1.00 79.81 119 GLY A N 1
ATOM 933 C CA . GLY A 1 119 ? 14.291 -3.787 11.003 1.00 79.81 119 GLY A CA 1
ATOM 934 C C . GLY A 1 119 ? 13.350 -4.931 10.610 1.00 79.81 119 GLY A C 1
ATOM 935 O O . GLY A 1 119 ? 12.903 -5.648 11.498 1.00 79.81 119 GLY A O 1
ATOM 936 N N . LEU A 1 120 ? 13.075 -5.134 9.317 1.00 76.12 120 LEU A N 1
ATOM 937 C CA . LEU A 1 120 ? 12.250 -6.239 8.830 1.00 76.12 120 LEU A CA 1
ATOM 938 C C . LEU A 1 120 ? 13.094 -7.240 8.030 1.00 76.12 120 LEU A C 1
ATOM 940 O O . LEU A 1 120 ? 13.590 -6.909 6.949 1.00 76.12 120 LEU A O 1
ATOM 944 N N . ASP A 1 121 ? 13.214 -8.471 8.534 1.00 75.62 121 ASP A N 1
ATOM 945 C CA . ASP A 1 121 ? 13.636 -9.606 7.711 1.00 75.62 121 ASP A CA 1
ATOM 946 C C . ASP A 1 121 ? 12.442 -10.095 6.878 1.00 75.62 121 ASP A C 1
ATOM 948 O O . ASP A 1 121 ? 11.334 -10.297 7.379 1.00 75.62 121 ASP A O 1
ATOM 952 N N . VAL A 1 122 ? 12.663 -10.258 5.576 1.00 65.69 122 VAL A N 1
ATOM 953 C CA . VAL A 1 122 ? 11.629 -10.642 4.609 1.00 65.69 122 VAL A CA 1
ATOM 954 C C . VAL A 1 122 ? 11.136 -12.057 4.863 1.00 65.69 122 VAL A C 1
ATOM 956 O O . VAL A 1 122 ? 9.936 -12.304 4.773 1.00 65.69 122 VAL A O 1
ATOM 959 N N . GLY A 1 123 ? 12.050 -12.963 5.218 1.00 66.19 123 GLY A N 1
ATOM 960 C CA . GLY A 1 123 ? 11.707 -14.350 5.494 1.00 66.19 123 GLY A CA 1
ATOM 961 C C . GLY A 1 123 ? 10.791 -14.484 6.707 1.00 66.19 123 GLY A C 1
ATOM 962 O O . GLY A 1 123 ? 10.000 -15.421 6.768 1.00 66.19 123 GLY A O 1
ATOM 963 N N . ASP A 1 124 ? 10.854 -13.545 7.648 1.00 67.31 124 ASP A N 1
ATOM 964 C CA . ASP A 1 124 ? 9.982 -13.531 8.821 1.00 67.31 124 ASP A CA 1
ATOM 965 C C . ASP A 1 124 ? 8.664 -12.802 8.536 1.00 67.31 124 ASP A C 1
ATOM 967 O O . ASP A 1 124 ? 7.598 -13.277 8.928 1.00 67.31 124 ASP A O 1
ATOM 971 N N . ALA A 1 125 ? 8.706 -11.717 7.759 1.00 67.69 125 ALA A N 1
ATOM 972 C CA . ALA A 1 125 ? 7.512 -10.988 7.334 1.00 67.69 125 ALA A CA 1
ATOM 973 C C . ALA A 1 125 ? 6.545 -11.857 6.513 1.00 67.69 125 ALA A C 1
ATOM 975 O O . ALA A 1 125 ? 5.335 -11.812 6.726 1.00 67.69 125 ALA A O 1
ATOM 976 N N . GLU A 1 126 ? 7.071 -12.677 5.599 1.00 69.31 126 GLU A N 1
ATOM 977 C CA . GLU A 1 126 ? 6.266 -13.591 4.782 1.00 69.31 126 GLU A CA 1
ATOM 978 C C . GLU A 1 126 ? 5.628 -14.709 5.620 1.00 69.31 126 GLU A C 1
ATOM 980 O O . GLU A 1 126 ? 4.486 -15.087 5.366 1.00 69.31 126 GLU A O 1
ATOM 985 N N . LYS A 1 127 ? 6.317 -15.202 6.660 1.00 65.12 127 LYS A N 1
ATOM 986 C CA . LYS A 1 127 ? 5.784 -16.230 7.575 1.00 65.12 127 LYS A CA 1
ATOM 987 C C . LYS A 1 127 ? 4.704 -15.693 8.513 1.00 65.12 127 LYS A C 1
ATOM 989 O O . LYS A 1 127 ? 3.818 -16.445 8.909 1.00 65.12 127 LYS A O 1
ATOM 994 N N . MET A 1 128 ? 4.803 -14.423 8.906 1.00 67.69 128 MET A N 1
ATOM 995 C CA . MET A 1 128 ? 3.890 -13.778 9.860 1.00 67.69 128 MET A CA 1
ATOM 996 C C . MET A 1 128 ? 2.729 -13.036 9.184 1.00 67.69 128 MET A C 1
ATOM 998 O O . MET A 1 128 ? 1.815 -12.568 9.867 1.00 67.69 128 MET A O 1
ATOM 1002 N N . GLY A 1 129 ? 2.763 -12.903 7.856 1.00 63.81 129 GLY A N 1
ATOM 1003 C CA . GLY A 1 129 ? 1.732 -12.221 7.084 1.00 63.81 129 GLY A CA 1
ATOM 1004 C C . GLY A 1 129 ? 0.365 -12.896 7.207 1.00 63.81 129 GLY A C 1
ATOM 1005 O O . GLY A 1 129 ? 0.247 -14.120 7.221 1.00 63.81 129 GLY A O 1
ATOM 1006 N N . VAL A 1 130 ? -0.696 -12.088 7.260 1.00 66.75 130 VAL A N 1
ATOM 1007 C CA . VAL A 1 130 ? -2.079 -12.579 7.203 1.00 66.75 130 VAL A CA 1
ATOM 1008 C C . VAL A 1 130 ? -2.679 -12.319 5.826 1.00 66.75 130 VAL A C 1
ATOM 1010 O O . VAL A 1 130 ? -2.506 -11.248 5.247 1.00 66.75 130 VAL A O 1
ATOM 1013 N N . ASN A 1 131 ? -3.432 -13.287 5.303 1.00 64.75 131 ASN A N 1
ATOM 1014 C CA . ASN A 1 131 ? -4.141 -13.117 4.038 1.00 64.75 131 ASN A CA 1
ATOM 1015 C C . ASN A 1 131 ? -5.309 -12.130 4.204 1.00 64.75 131 ASN A C 1
ATOM 1017 O O . ASN A 1 131 ? -6.256 -12.384 4.947 1.00 64.75 131 ASN A O 1
ATOM 1021 N N . ALA A 1 132 ? -5.268 -11.021 3.464 1.00 61.88 132 ALA A N 1
ATOM 1022 C CA . ALA A 1 132 ? -6.255 -9.939 3.540 1.00 61.88 132 ALA A CA 1
ATOM 1023 C C . ALA A 1 132 ? -7.596 -10.228 2.828 1.00 61.88 132 ALA A C 1
ATOM 1025 O O . ALA A 1 132 ? -8.470 -9.359 2.820 1.00 61.88 132 ALA A O 1
ATOM 1026 N N . HIS A 1 133 ? -7.792 -11.434 2.269 1.00 49.38 133 HIS A N 1
ATOM 1027 C CA . HIS A 1 133 ? -8.970 -11.808 1.461 1.00 49.38 133 HIS A CA 1
ATOM 1028 C C . HIS A 1 133 ? -10.326 -11.580 2.165 1.00 49.38 133 HIS A C 1
ATOM 1030 O O . HIS A 1 133 ? -11.354 -11.515 1.499 1.00 49.38 133 HIS A O 1
ATOM 1036 N N . SER A 1 134 ? -10.343 -11.399 3.488 1.00 40.53 134 SER A N 1
ATOM 1037 C CA . SER A 1 134 ? -11.565 -11.234 4.287 1.00 40.53 134 SER A CA 1
ATOM 1038 C C . SER A 1 134 ? -11.870 -9.792 4.726 1.00 40.53 134 SER A C 1
ATOM 1040 O O . SER A 1 134 ? -12.944 -9.556 5.273 1.00 40.53 134 SER A O 1
ATOM 1042 N N . ALA A 1 135 ? -10.954 -8.831 4.542 1.00 41.25 135 ALA A N 1
ATOM 1043 C CA . ALA A 1 135 ? -11.077 -7.497 5.152 1.00 41.25 135 ALA A CA 1
ATOM 1044 C C . ALA A 1 135 ? -11.590 -6.407 4.194 1.00 41.25 135 ALA A C 1
ATOM 1046 O O . ALA A 1 135 ? -12.296 -5.503 4.628 1.00 41.25 135 ALA A O 1
ATOM 1047 N N . ILE A 1 136 ? -11.275 -6.504 2.899 1.00 48.25 136 ILE A N 1
ATOM 1048 C CA . ILE A 1 136 ? -11.562 -5.438 1.918 1.00 48.25 136 ILE A CA 1
ATOM 1049 C C . ILE A 1 136 ? -12.947 -5.627 1.248 1.00 48.25 136 ILE A C 1
ATOM 1051 O O . ILE A 1 136 ? -13.513 -4.684 0.709 1.00 48.25 136 ILE A O 1
ATOM 1055 N N . GLY A 1 137 ? -13.554 -6.821 1.341 1.00 34.81 137 GLY A N 1
ATOM 1056 C CA . GLY A 1 137 ? -14.765 -7.186 0.581 1.00 34.81 137 GLY A CA 1
ATOM 1057 C C . GLY A 1 137 ? -16.127 -7.106 1.293 1.00 34.81 137 GLY A C 1
ATOM 1058 O O . GLY A 1 137 ? -17.152 -7.229 0.628 1.00 34.81 137 GLY A O 1
ATOM 1059 N N . ASN A 1 138 ? -16.208 -6.888 2.609 1.00 32.62 138 ASN A N 1
ATOM 1060 C CA . ASN A 1 138 ? -17.484 -7.007 3.342 1.00 32.62 138 ASN A CA 1
ATOM 1061 C C . ASN A 1 138 ? -18.106 -5.656 3.735 1.00 32.62 138 ASN A C 1
ATOM 1063 O O . ASN A 1 138 ? -18.318 -5.368 4.910 1.00 32.62 138 ASN A O 1
ATOM 1067 N N . ARG A 1 139 ? -18.459 -4.831 2.740 1.00 40.53 139 ARG A N 1
ATOM 1068 C CA . ARG A 1 139 ? -19.421 -3.719 2.923 1.00 40.53 139 ARG A CA 1
ATOM 1069 C C . ARG A 1 139 ? -20.461 -3.555 1.808 1.00 40.53 139 ARG A C 1
ATOM 1071 O O . ARG A 1 139 ? -21.214 -2.589 1.843 1.00 40.53 139 ARG A O 1
ATOM 1078 N N . GLN A 1 140 ? -20.591 -4.501 0.874 1.00 33.50 140 GLN A N 1
ATOM 1079 C CA . GLN A 1 140 ? -21.684 -4.473 -0.118 1.00 33.50 140 GLN A CA 1
ATOM 1080 C C . GLN A 1 140 ? -22.946 -5.266 0.271 1.00 33.50 140 GLN A C 1
ATOM 1082 O O . GLN A 1 140 ? -23.934 -5.203 -0.449 1.00 33.50 140 GLN A O 1
ATOM 1087 N N . SER A 1 141 ? -22.990 -5.940 1.426 1.00 35.38 141 SER A N 1
ATOM 1088 C CA . SER A 1 141 ? -24.187 -6.677 1.881 1.00 35.38 141 SER A CA 1
ATOM 1089 C C . SER A 1 141 ? -24.965 -6.018 3.031 1.00 35.38 141 SER A C 1
ATOM 1091 O O . SER A 1 141 ? -26.042 -6.495 3.379 1.00 35.38 141 SER A O 1
ATOM 1093 N N . ALA A 1 142 ? -24.479 -4.908 3.601 1.00 33.78 142 ALA A N 1
ATOM 1094 C CA . ALA A 1 142 ? -25.126 -4.239 4.740 1.00 33.78 142 ALA A CA 1
ATOM 1095 C C . ALA A 1 142 ? -25.960 -2.993 4.370 1.00 33.78 142 ALA A C 1
ATOM 1097 O O . ALA A 1 142 ? -26.571 -2.386 5.244 1.00 33.78 142 ALA A O 1
ATOM 1098 N N . ILE A 1 143 ? -26.032 -2.621 3.087 1.00 38.56 143 ILE A N 1
ATOM 1099 C CA . ILE A 1 143 ? -26.874 -1.518 2.591 1.00 38.56 143 ILE A CA 1
ATOM 1100 C C . ILE A 1 143 ? -27.758 -2.067 1.469 1.00 38.56 143 ILE A C 1
ATOM 1102 O O . ILE A 1 143 ? -27.516 -1.845 0.288 1.00 38.56 143 ILE A O 1
ATOM 1106 N N . GLY A 1 144 ? -28.746 -2.883 1.833 1.00 34.03 144 GLY A N 1
ATOM 1107 C CA . GLY A 1 144 ? -29.580 -3.546 0.831 1.00 34.03 144 GLY A CA 1
ATOM 1108 C C . GLY A 1 144 ? -30.646 -4.481 1.380 1.00 34.03 144 GLY A C 1
ATOM 1109 O O . GLY A 1 144 ? -30.929 -5.491 0.751 1.00 34.03 144 GLY A O 1
ATOM 1110 N N . ASN A 1 145 ? -31.234 -4.194 2.543 1.00 34.47 145 ASN A N 1
ATOM 1111 C CA . ASN A 1 145 ? -32.501 -4.830 2.914 1.00 34.47 145 ASN A CA 1
ATOM 1112 C C . ASN A 1 145 ? -33.316 -3.960 3.874 1.00 34.47 145 ASN A C 1
ATOM 1114 O O . ASN A 1 145 ? -33.852 -4.444 4.866 1.00 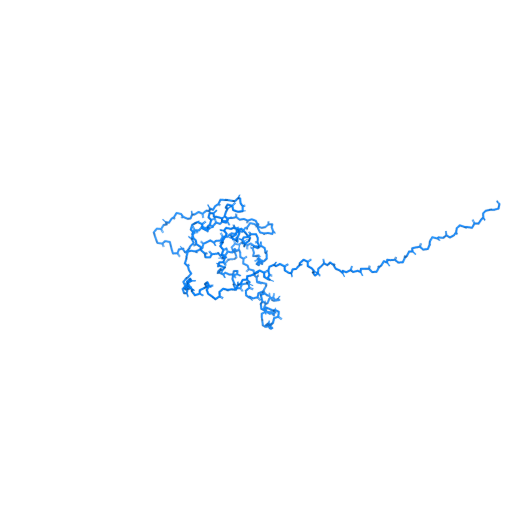34.47 145 ASN A O 1
ATOM 1118 N N . ASP A 1 146 ? -33.417 -2.665 3.575 1.00 35.06 146 ASP A N 1
ATOM 1119 C CA . ASP A 1 146 ? -34.437 -1.835 4.205 1.00 35.06 146 ASP A CA 1
ATOM 1120 C C . ASP A 1 146 ? -35.739 -2.046 3.424 1.00 35.06 146 ASP A C 1
ATOM 1122 O O . ASP A 1 146 ? -36.077 -1.330 2.475 1.00 35.06 146 ASP A O 1
ATOM 1126 N N . ARG A 1 147 ? -36.428 -3.145 3.756 1.00 35.50 147 ARG A N 1
ATOM 1127 C CA . ARG A 1 147 ? -37.795 -3.403 3.301 1.00 35.50 147 ARG A CA 1
ATOM 1128 C C . ARG A 1 147 ? -38.688 -2.328 3.907 1.00 35.50 147 ARG A C 1
ATOM 1130 O O . ARG A 1 147 ? -39.292 -2.535 4.956 1.00 35.50 147 ARG A O 1
ATOM 1137 N N . ARG A 1 148 ? -38.813 -1.187 3.227 1.00 39.09 148 ARG A N 1
ATOM 1138 C CA . ARG A 1 148 ? -39.936 -0.284 3.484 1.00 39.09 148 ARG A CA 1
ATOM 1139 C C . ARG A 1 148 ? -41.223 -1.084 3.264 1.00 39.09 148 ARG A C 1
ATOM 1141 O O . ARG A 1 148 ? -41.367 -1.688 2.196 1.00 39.09 148 ARG A O 1
ATOM 1148 N N . PRO A 1 149 ? -42.158 -1.120 4.226 1.00 41.59 149 PRO A N 1
ATOM 1149 C CA . PRO A 1 149 ? -43.470 -1.680 3.957 1.00 41.59 149 PRO A CA 1
ATOM 1150 C C . PRO A 1 149 ? -44.141 -0.851 2.848 1.00 41.59 149 PRO A C 1
ATOM 1152 O O . PRO A 1 149 ? -43.942 0.368 2.790 1.00 41.59 149 PRO A O 1
ATOM 1155 N N . PRO A 1 150 ? -44.911 -1.478 1.942 1.00 41.12 150 PRO A N 1
ATOM 1156 C CA . PRO A 1 150 ? -45.608 -0.741 0.903 1.00 41.12 150 PRO A CA 1
ATOM 1157 C C . PRO A 1 150 ? -46.607 0.232 1.539 1.00 41.12 150 PRO A C 1
ATOM 1159 O O . PRO A 1 150 ? -47.343 -0.117 2.463 1.00 41.12 150 PRO A O 1
ATOM 1162 N N . LEU A 1 151 ? -46.619 1.463 1.025 1.00 46.28 151 LEU A N 1
ATOM 1163 C CA . LEU A 1 151 ? -47.617 2.480 1.347 1.00 46.28 151 LEU A CA 1
ATOM 1164 C C . LEU A 1 151 ? -49.033 1.917 1.112 1.00 46.28 151 LEU A C 1
ATOM 1166 O O . LEU A 1 151 ? -49.253 1.237 0.105 1.00 46.28 151 LEU A O 1
ATOM 1170 N N . PRO A 1 152 ? -50.010 2.200 1.991 1.00 40.34 152 PRO A N 1
ATOM 1171 C CA . PRO A 1 152 ? -51.375 1.743 1.787 1.00 40.34 152 PRO A CA 1
ATOM 1172 C C . PRO A 1 152 ? -51.960 2.372 0.517 1.00 40.34 152 PRO A C 1
ATOM 1174 O O . PRO A 1 152 ? -51.877 3.583 0.302 1.00 40.34 152 PRO A O 1
ATOM 1177 N N . ALA A 1 153 ? -52.560 1.528 -0.324 1.00 43.78 153 ALA A N 1
ATOM 1178 C CA . ALA A 1 153 ? -53.213 1.933 -1.559 1.00 43.78 153 ALA A CA 1
ATOM 1179 C C . ALA A 1 153 ? -54.271 3.016 -1.291 1.00 43.78 153 ALA A C 1
ATOM 1181 O O . ALA A 1 153 ? -55.169 2.850 -0.460 1.00 43.78 153 ALA A O 1
ATOM 1182 N N . ALA A 1 154 ? -54.175 4.124 -2.026 1.00 44.75 154 ALA A N 1
ATOM 1183 C CA . ALA A 1 154 ? -55.169 5.183 -2.009 1.00 44.75 154 ALA A CA 1
ATOM 1184 C C . ALA A 1 154 ? -56.541 4.615 -2.413 1.00 44.75 154 ALA A C 1
ATOM 1186 O O . ALA A 1 154 ? -56.728 4.120 -3.525 1.00 44.75 154 ALA A O 1
ATOM 1187 N N . ARG A 1 155 ? -57.522 4.696 -1.505 1.00 42.75 155 ARG A N 1
ATOM 1188 C CA . ARG A 1 155 ? -58.932 4.421 -1.809 1.00 42.75 155 ARG A CA 1
ATOM 1189 C C . ARG A 1 155 ? -59.427 5.435 -2.844 1.00 42.75 155 ARG A C 1
ATOM 1191 O O . ARG A 1 155 ? -59.767 6.566 -2.503 1.00 42.75 155 ARG A O 1
ATOM 1198 N N . GLY A 1 156 ? -59.498 5.006 -4.101 1.00 41.91 156 GLY A N 1
ATOM 1199 C CA . GLY A 1 156 ? -60.231 5.700 -5.154 1.00 41.91 156 GLY A CA 1
ATOM 1200 C C . GLY A 1 156 ? -61.706 5.836 -4.774 1.00 41.91 156 GLY A C 1
ATOM 1201 O O . GLY A 1 156 ? -62.369 4.865 -4.402 1.00 41.91 156 GLY A O 1
ATOM 1202 N N . LYS A 1 157 ? -62.204 7.072 -4.823 1.00 47.06 157 LYS A N 1
ATOM 1203 C CA . LYS A 1 157 ? -63.600 7.435 -4.574 1.00 47.06 157 LYS A CA 1
ATOM 1204 C C . LYS A 1 157 ? -64.507 6.714 -5.577 1.00 47.06 157 LYS A C 1
ATOM 1206 O O . LYS A 1 157 ? -64.298 6.810 -6.782 1.00 47.06 157 LYS A O 1
ATOM 1211 N N . ARG A 1 158 ? -65.537 6.026 -5.076 1.00 44.66 158 ARG A N 1
ATOM 1212 C CA . ARG A 1 158 ? -66.654 5.531 -5.893 1.00 44.66 158 ARG A CA 1
ATOM 1213 C C . ARG A 1 158 ? -67.389 6.728 -6.500 1.00 44.66 158 ARG A C 1
ATOM 1215 O O . ARG A 1 158 ? -67.813 7.618 -5.763 1.00 44.66 158 ARG A O 1
ATOM 1222 N N . ALA A 1 159 ? -67.550 6.728 -7.819 1.00 51.16 159 ALA A N 1
ATOM 1223 C CA . ALA A 1 159 ? -68.493 7.599 -8.506 1.00 51.16 159 ALA A CA 1
ATOM 1224 C C . ALA A 1 159 ? -69.932 7.197 -8.130 1.00 51.16 159 ALA A C 1
ATOM 1226 O O . ALA A 1 159 ? -70.245 6.010 -8.021 1.00 51.16 159 ALA A O 1
ATOM 1227 N N . ARG A 1 160 ? -70.788 8.196 -7.886 1.00 52.06 160 ARG A N 1
ATOM 1228 C CA . ARG A 1 160 ? -72.241 8.035 -7.718 1.00 52.06 160 ARG A CA 1
ATOM 1229 C C . ARG A 1 160 ? -72.915 7.928 -9.098 1.00 52.06 160 ARG A C 1
ATOM 1231 O O . ARG A 1 160 ? -72.379 8.500 -10.046 1.00 52.06 160 ARG A O 1
ATOM 1238 N N . PRO A 1 161 ? -74.063 7.238 -9.215 1.00 49.91 161 PRO A N 1
ATOM 1239 C CA . PRO A 1 161 ? -74.775 7.103 -10.480 1.00 49.91 161 PRO A CA 1
ATOM 1240 C C . PRO A 1 161 ? -75.522 8.400 -10.814 1.00 49.91 161 PRO A C 1
ATOM 1242 O O . PRO A 1 161 ? -76.107 9.029 -9.930 1.00 49.91 161 PRO A O 1
ATOM 1245 N N . GLY A 1 162 ? -75.473 8.792 -12.086 1.00 51.84 162 GLY A N 1
ATOM 1246 C CA . GLY A 1 162 ? -76.352 9.805 -12.660 1.00 51.84 162 GLY A CA 1
ATOM 1247 C C . GLY A 1 162 ? -77.662 9.169 -13.125 1.00 51.84 162 GLY A C 1
ATOM 1248 O O . GLY A 1 162 ? -77.658 8.030 -13.589 1.00 51.84 162 GLY A O 1
ATOM 1249 N N . SER A 1 163 ? -78.731 9.932 -12.920 1.00 48.62 163 SER A N 1
ATOM 1250 C CA . SER A 1 163 ? -80.122 9.783 -13.369 1.00 48.62 163 SER A CA 1
ATOM 1251 C C . SER A 1 163 ? -80.307 9.440 -14.840 1.00 48.62 163 SER A C 1
ATOM 1253 O O . SER A 1 163 ? -79.555 10.034 -15.647 1.00 48.62 163 SER A O 1
#

Foldseek 3Di:
DPPPFDWDQLLLCVLLCVLLVVVVDHWPWDDQNVVSLVLLVCLVPDVVSVVCCVVPPSTGRETETEDALVSQVSSCVSQVHDWAADDDDVPPPAQWGTWTWDAGPNGTGIYTYGHDDPPDDPVVSVVPDDDCPPRNPPDPPPPPPPPDDDDDDDPDDDDDDDD

Secondary structure (DSSP, 8-state):
---SPPPB-GGGGHHHHHHHHHTT---EEEHHHHHHHHHHHHTTT-HHHHHHHHHS---BSEEEEE--HHHHHHHHHHTT--PEEPP--TT----EEEEEEEEETTEEEEEEEES--TT--HHHHHHH---GGGTSSTTSSSSS---PPPPPPP-PPPPPPP-